Protein AF-A0A9X0C129-F1 (afdb_monomer)

Nearest PDB structures (foldseek):
  8pjt-assembly4_D  TM=5.459E-01  e=1.713E-01  synthetic construct
  8pjt-assembly2_B  TM=5.356E-01  e=1.502E-01  synthetic construct
  8pjt-assembly3_C  TM=5.286E-01  e=1.829E-01  synthetic construct
  8pjv-assembly1_A  TM=5.540E-01  e=3.091E-01  synthetic construct
  6xp5-assembly1_N  TM=3.057E-01  e=1.941E+00  Thermochaetoides thermophila DSM 1495

Sequence (151 aa):
MVCPNSVRLSSICSALMDLPASDSFCESEEYLPSEVEKQASEQLERDLQAIETYKDARGLERQMSVTLAISPSYVQNRDPPAAFRELYQNWKDAILEHFELDRLNFQPYCEDKGGCVSSIVPDPKELHQRRRALGYIKYEKKAGRVTLANS

Secondary structure (DSSP, 8-state):
-PPP------------------------------HHHHHHHHHHHHHHHHHHTT--HHHHHHHT----PPPTTSSGGG-HHHHHHHHHHHHHHHHHHHTT--TTT---EEEEETTEEEEEEE-GGGTT-TT-EEEEEEEETTTTEEEEEE-

Foldseek 3Di:
DDDDDDDDPPDDDDDDDDDDDDDDDDDDDPDDDDPVRVVVVVVVVVVVVVVVVPPPVVVVVVVPDDDDDDDPPNFPPPDLVRVVVVVVVVLLVCLCVVVVDDPVLQDWDWDDDPQKIKTFACDPVCPVPPPDTQWMWMAGNVVRDIDTDGD

Organism: NCBI:txid1882269

Solvent-accessible surface area (backbone atoms only — not comparable to full-atom values): 9918 Å² total; per-residue (Å²): 138,85,87,88,87,82,84,80,91,80,79,91,83,95,80,90,79,90,86,83,87,79,92,75,92,77,78,91,70,85,82,73,78,49,73,66,55,50,50,52,49,56,49,49,51,52,54,48,54,63,54,56,72,62,73,49,65,74,58,57,60,59,74,73,66,79,91,80,84,80,61,84,74,75,40,83,88,64,43,65,71,57,47,50,52,51,54,50,49,54,51,50,51,52,50,31,64,76,68,72,48,53,81,84,74,62,65,62,48,78,48,78,57,96,56,34,42,33,42,36,30,64,30,85,93,40,72,86,46,91,82,53,46,51,27,38,42,34,39,34,67,87,75,76,41,76,50,75,50,73,109

Radius of gyration: 25.52 Å; Cα contacts (8 Å, |Δi|>4): 103; chains: 1; bounding box: 32×46×79 Å

Mean predicted aligned error: 18.25 Å

pLDDT: mean 70.49, std 20.44, range [29.72, 94.0]

Structure (mmCIF, N/CA/C/O backbone):
data_AF-A0A9X0C129-F1
#
_entry.id   AF-A0A9X0C129-F1
#
loop_
_atom_site.group_PDB
_atom_site.id
_atom_site.type_symbol
_atom_site.label_atom_id
_atom_site.label_alt_id
_atom_site.label_comp_id
_atom_site.label_asym_id
_atom_site.label_entity_id
_atom_site.label_seq_id
_atom_site.pdbx_PDB_ins_code
_atom_site.Cartn_x
_atom_site.Cartn_y
_atom_site.Cartn_z
_atom_site.occupancy
_atom_site.B_iso_or_equiv
_atom_site.auth_seq_id
_atom_site.auth_comp_id
_atom_site.auth_asym_id
_atom_site.auth_atom_id
_atom_site.pdbx_PDB_model_num
ATOM 1 N N . MET A 1 1 ? -0.294 -31.351 0.975 1.00 34.00 1 MET A N 1
ATOM 2 C CA . MET A 1 1 ? -1.451 -31.070 0.101 1.00 34.00 1 MET A CA 1
ATOM 3 C C . MET A 1 1 ? -1.024 -29.924 -0.800 1.00 34.00 1 MET A C 1
ATOM 5 O O . MET A 1 1 ? -0.733 -28.855 -0.286 1.00 34.00 1 MET A O 1
ATOM 9 N N . VAL A 1 2 ? -0.781 -30.214 -2.079 1.00 31.36 2 VAL A N 1
ATOM 10 C CA . VAL A 1 2 ? -0.135 -29.307 -3.043 1.00 31.36 2 VAL A CA 1
ATOM 11 C C . VAL A 1 2 ? -1.235 -28.664 -3.879 1.00 31.36 2 VAL A C 1
ATOM 13 O O . VAL A 1 2 ? -2.027 -29.391 -4.473 1.00 31.36 2 VAL A O 1
ATOM 16 N N . CYS A 1 3 ? -1.299 -27.334 -3.914 1.00 29.72 3 CYS A N 1
ATOM 17 C CA . CYS A 1 3 ? -2.164 -26.614 -4.845 1.00 29.72 3 CYS A CA 1
ATOM 18 C C . CYS A 1 3 ? -1.379 -26.341 -6.141 1.00 29.72 3 CYS A C 1
ATOM 20 O O . CYS A 1 3 ? -0.340 -25.681 -6.076 1.00 29.72 3 CYS A O 1
ATOM 22 N N . PRO A 1 4 ? -1.833 -26.852 -7.298 1.00 35.56 4 PRO A N 1
ATOM 23 C CA . PRO A 1 4 ? -1.256 -26.564 -8.601 1.00 35.56 4 PRO A CA 1
ATOM 24 C C . PRO A 1 4 ? -1.942 -25.338 -9.222 1.00 35.56 4 PRO A C 1
ATOM 26 O O . PRO A 1 4 ? -3.136 -25.140 -9.008 1.00 35.56 4 PRO A O 1
ATOM 29 N N . ASN A 1 5 ? -1.172 -24.561 -9.993 1.00 32.53 5 ASN A N 1
ATOM 30 C CA . ASN A 1 5 ? -1.557 -23.584 -11.035 1.00 32.53 5 ASN A CA 1
ATOM 31 C C . ASN A 1 5 ? -0.820 -22.248 -10.869 1.00 32.53 5 ASN A C 1
ATOM 33 O O . ASN A 1 5 ? -1.384 -21.251 -10.433 1.00 32.53 5 ASN A O 1
ATOM 37 N N . SER A 1 6 ? 0.450 -22.232 -11.280 1.00 33.72 6 SER A N 1
ATOM 38 C CA . SER A 1 6 ? 1.148 -21.004 -11.666 1.00 33.72 6 SER A CA 1
ATOM 39 C C . SER A 1 6 ? 1.280 -21.025 -13.187 1.00 33.72 6 SER A C 1
ATOM 41 O O . SER A 1 6 ? 1.962 -21.881 -13.754 1.00 33.72 6 SER A O 1
ATOM 43 N N . VAL A 1 7 ? 0.546 -20.137 -13.854 1.00 38.78 7 VAL A N 1
ATOM 44 C CA . VAL A 1 7 ? 0.639 -19.923 -15.299 1.00 38.78 7 VAL A CA 1
ATOM 45 C C . VAL A 1 7 ? 1.847 -19.018 -15.540 1.00 38.78 7 VAL A C 1
ATOM 47 O O . VAL A 1 7 ? 1.828 -17.846 -15.178 1.00 38.78 7 VAL A O 1
ATOM 50 N N . ARG A 1 8 ? 2.914 -19.568 -16.129 1.00 35.66 8 ARG A N 1
ATOM 51 C CA . ARG A 1 8 ? 4.076 -18.797 -16.590 1.00 35.66 8 ARG A CA 1
ATOM 52 C C . ARG A 1 8 ? 3.729 -18.079 -17.895 1.00 35.66 8 ARG A C 1
ATOM 54 O O . ARG A 1 8 ? 3.609 -18.723 -18.933 1.00 35.66 8 ARG A O 1
ATOM 61 N N . LEU A 1 9 ? 3.627 -16.754 -17.857 1.00 35.69 9 LEU A N 1
ATOM 62 C CA . LEU A 1 9 ? 3.662 -15.906 -19.051 1.00 35.69 9 LEU A CA 1
ATOM 63 C C . LEU A 1 9 ? 5.124 -15.622 -19.412 1.00 35.69 9 LEU A C 1
ATOM 65 O O . LEU A 1 9 ? 5.661 -14.560 -19.129 1.00 35.69 9 LEU A O 1
ATOM 69 N N . SER A 1 10 ? 5.790 -16.606 -20.011 1.00 39.84 10 SER A N 1
ATOM 70 C CA . SER A 1 10 ? 7.094 -16.405 -20.644 1.00 39.84 10 SER A CA 1
ATOM 71 C C . SER A 1 10 ? 7.063 -17.018 -22.034 1.00 39.84 10 SER A C 1
ATOM 73 O O . SER A 1 10 ? 7.500 -18.150 -22.239 1.00 39.84 10 SER A O 1
ATOM 75 N N . SER A 1 11 ? 6.477 -16.301 -22.984 1.00 34.34 11 SER A N 1
ATOM 76 C CA . SER A 1 11 ? 6.657 -16.581 -24.405 1.00 34.34 11 SER A CA 1
ATOM 77 C C . SER A 1 11 ? 6.163 -15.387 -25.214 1.00 34.34 11 SER A C 1
ATOM 79 O O . SER A 1 11 ? 5.162 -14.799 -24.814 1.00 34.34 11 SER A O 1
ATOM 81 N N . ILE A 1 12 ? 6.812 -15.113 -26.360 1.00 37.16 12 ILE A N 1
ATOM 82 C CA . ILE A 1 12 ? 6.548 -14.034 -27.346 1.00 37.16 12 ILE A CA 1
ATOM 83 C C . ILE A 1 12 ? 7.324 -12.741 -26.981 1.00 37.16 12 ILE A C 1
ATOM 85 O O . ILE A 1 12 ? 6.987 -12.078 -26.016 1.00 37.16 12 ILE A O 1
ATOM 89 N N . CYS A 1 13 ? 8.404 -12.294 -27.635 1.00 32.38 13 CYS A N 1
ATOM 90 C CA . CYS A 1 13 ? 8.937 -12.542 -28.974 1.00 32.38 13 CYS A CA 1
ATOM 91 C C . CYS A 1 13 ? 10.458 -12.273 -29.008 1.00 32.38 13 CYS A C 1
ATOM 93 O O . CYS A 1 13 ? 10.893 -11.130 -28.886 1.00 32.38 13 CYS A O 1
ATOM 95 N N . SER A 1 14 ? 11.258 -13.307 -29.275 1.00 37.78 14 SER A N 1
ATOM 96 C CA . SER A 1 14 ? 12.541 -13.165 -29.972 1.00 37.78 14 SER A CA 1
ATOM 97 C C . SER A 1 14 ? 12.269 -13.326 -31.464 1.00 37.78 14 SER A C 1
ATOM 99 O O . SER A 1 14 ? 12.164 -14.450 -31.942 1.00 37.78 14 SER A O 1
ATOM 101 N N . ALA A 1 15 ? 12.119 -12.218 -32.185 1.00 32.78 15 ALA A N 1
ATOM 102 C CA . ALA A 1 15 ? 12.170 -12.194 -33.646 1.00 32.78 15 ALA A CA 1
ATOM 103 C C . ALA A 1 15 ? 12.414 -10.755 -34.120 1.00 32.78 15 ALA A C 1
ATOM 105 O O . ALA A 1 15 ? 11.494 -10.050 -34.520 1.00 32.78 15 ALA A O 1
ATOM 106 N N . LEU A 1 16 ? 13.665 -10.306 -34.035 1.00 35.69 16 LEU A N 1
ATOM 107 C CA . LEU A 1 16 ? 14.133 -9.167 -34.817 1.00 35.69 16 LEU A CA 1
ATOM 108 C C . LEU A 1 16 ? 15.498 -9.540 -35.398 1.00 35.69 16 LEU A C 1
ATOM 110 O O . LEU A 1 16 ? 16.545 -9.253 -34.824 1.00 35.69 16 LEU A O 1
ATOM 114 N N . MET A 1 17 ? 15.458 -10.270 -36.510 1.00 34.69 17 MET A N 1
ATOM 115 C CA . MET A 1 17 ? 16.566 -10.388 -37.449 1.00 34.69 17 MET A CA 1
ATOM 116 C C . MET A 1 17 ? 16.014 -10.264 -38.873 1.00 34.69 17 MET A C 1
ATOM 118 O O . MET A 1 17 ? 14.963 -10.819 -39.185 1.00 34.69 17 MET A O 1
ATOM 122 N N . ASP A 1 18 ? 16.791 -9.541 -39.678 1.00 34.06 18 ASP A N 1
ATOM 123 C CA . ASP A 1 18 ? 16.905 -9.588 -41.137 1.00 34.06 18 ASP A CA 1
ATOM 124 C C . ASP A 1 18 ? 15.856 -8.890 -42.018 1.00 34.06 18 ASP A C 1
ATOM 126 O O . ASP A 1 18 ? 14.806 -9.433 -42.346 1.00 34.06 18 ASP A O 1
ATOM 130 N N . LEU A 1 19 ? 16.251 -7.729 -42.558 1.00 36.06 19 LEU A N 1
ATOM 131 C CA . LEU A 1 19 ? 15.826 -7.258 -43.882 1.00 36.06 19 LEU A CA 1
ATOM 132 C C . LEU A 1 19 ? 17.025 -6.639 -44.628 1.00 36.06 19 LEU A C 1
ATOM 134 O O . LEU A 1 19 ? 17.606 -5.675 -44.124 1.00 36.06 19 LEU A O 1
ATOM 138 N N . PRO A 1 20 ? 17.391 -7.133 -45.829 1.00 37.94 20 PRO A N 1
ATOM 139 C CA . PRO A 1 20 ? 18.263 -6.418 -46.749 1.00 37.94 20 PRO A CA 1
ATOM 140 C C . PRO A 1 20 ? 17.492 -5.740 -47.898 1.00 37.94 20 PRO A C 1
ATOM 142 O O . PRO A 1 20 ? 16.501 -6.267 -48.393 1.00 37.94 20 PRO A O 1
ATOM 145 N N . ALA A 1 21 ? 18.070 -4.613 -48.333 1.00 37.84 21 ALA A N 1
ATOM 146 C CA . ALA A 1 21 ? 18.049 -3.969 -49.653 1.00 37.84 21 ALA A CA 1
ATOM 147 C C . ALA A 1 21 ? 16.706 -3.680 -50.350 1.00 37.84 21 ALA A C 1
ATOM 149 O O . ALA A 1 21 ? 15.980 -4.589 -50.737 1.00 37.84 21 ALA A O 1
ATOM 150 N N . SER A 1 22 ? 16.503 -2.414 -50.732 1.00 36.34 22 SER A N 1
ATOM 151 C CA . SER A 1 22 ? 16.594 -1.977 -52.142 1.00 36.34 22 SER A CA 1
ATOM 152 C C . SER A 1 22 ? 16.246 -0.492 -52.265 1.00 36.34 22 SER A C 1
ATOM 154 O O . SER A 1 22 ? 15.156 -0.074 -51.886 1.00 36.34 22 SER A O 1
ATOM 156 N N . ASP A 1 23 ? 17.172 0.288 -52.825 1.00 41.66 23 ASP A N 1
ATOM 157 C CA . ASP A 1 23 ? 16.877 1.595 -53.411 1.00 41.66 23 ASP A CA 1
ATOM 158 C C . ASP A 1 23 ? 16.000 1.394 -54.654 1.00 41.66 23 ASP A C 1
ATOM 160 O O . ASP 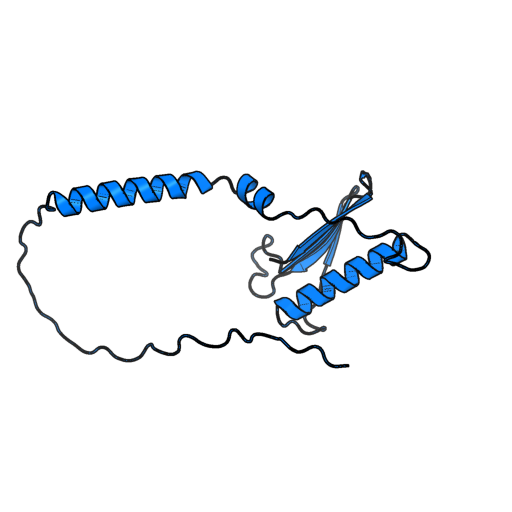A 1 23 ? 16.393 0.694 -55.590 1.00 41.66 23 ASP A O 1
ATOM 164 N N . SER A 1 24 ? 14.844 2.052 -54.710 1.00 40.22 24 SER A N 1
ATOM 165 C CA . SER A 1 24 ? 14.213 2.374 -55.989 1.00 40.22 24 SER A CA 1
ATOM 166 C C . SER A 1 24 ? 13.518 3.725 -55.914 1.00 40.22 24 SER A C 1
ATOM 168 O O . SER A 1 24 ? 12.547 3.916 -55.185 1.00 40.22 24 SER A O 1
ATOM 170 N N . PHE A 1 25 ? 14.055 4.650 -56.700 1.00 38.47 25 PHE A N 1
ATOM 171 C CA . PHE A 1 25 ? 13.505 5.956 -57.027 1.00 38.47 25 PHE A CA 1
ATOM 172 C C . PHE A 1 25 ? 12.144 5.775 -57.725 1.00 38.47 25 PHE A C 1
ATOM 174 O O . PHE A 1 25 ? 12.062 5.029 -58.701 1.00 38.47 25 PHE A O 1
ATOM 181 N N . CYS A 1 26 ? 11.089 6.435 -57.247 1.00 38.41 26 CYS A N 1
ATOM 182 C CA . CYS A 1 26 ? 9.802 6.522 -57.940 1.00 38.41 26 CYS A CA 1
ATOM 183 C C . CYS A 1 26 ? 9.260 7.948 -57.846 1.00 38.41 26 CYS A C 1
ATOM 185 O O . CYS A 1 26 ? 9.427 8.640 -56.844 1.00 38.41 26 CYS A O 1
ATOM 187 N N . GLU A 1 27 ? 8.711 8.374 -58.972 1.00 38.69 27 GLU A N 1
ATOM 188 C CA . GLU A 1 27 ? 8.416 9.738 -59.383 1.00 38.69 27 GLU A CA 1
ATOM 189 C C . GLU A 1 27 ? 7.394 10.435 -58.473 1.00 38.69 27 GLU A C 1
ATOM 191 O O . GLU A 1 27 ? 6.526 9.809 -57.868 1.00 38.69 27 GLU A O 1
ATOM 196 N N . SER A 1 28 ? 7.516 11.759 -58.362 1.00 51.59 28 SER A N 1
ATOM 197 C CA . SER A 1 28 ? 6.624 12.605 -57.568 1.00 51.59 28 SER A CA 1
ATOM 198 C C . SER A 1 28 ? 5.294 12.814 -58.295 1.00 51.59 28 SER A C 1
ATOM 200 O O . SER A 1 28 ? 5.100 13.836 -58.949 1.00 51.59 28 SER A O 1
ATOM 202 N N . GLU A 1 29 ? 4.380 11.851 -58.183 1.00 53.34 29 GLU A N 1
ATOM 203 C CA . GLU A 1 29 ? 2.961 12.118 -58.418 1.00 53.34 29 GLU A CA 1
ATOM 204 C C . GLU A 1 29 ? 2.370 12.845 -57.203 1.00 53.34 29 GLU A C 1
ATOM 206 O O . GLU A 1 29 ? 2.597 12.479 -56.047 1.00 53.34 29 GLU A O 1
ATOM 211 N N . GLU A 1 30 ? 1.635 13.923 -57.471 1.00 54.34 30 GLU A N 1
ATOM 212 C CA . GLU A 1 30 ? 0.905 14.702 -56.476 1.00 54.34 30 GLU A CA 1
ATOM 213 C C . GLU A 1 30 ? -0.221 13.829 -55.902 1.00 54.34 30 GLU A C 1
ATOM 215 O O . GLU A 1 30 ? -1.298 13.691 -56.479 1.00 54.34 30 GLU A O 1
ATOM 220 N N . TYR A 1 31 ? 0.079 13.156 -54.790 1.00 57.56 31 TYR A N 1
ATOM 221 C CA . TYR A 1 31 ? -0.817 12.214 -54.133 1.00 57.56 31 TYR A CA 1
ATOM 222 C C . TYR A 1 31 ? -2.041 12.948 -53.576 1.00 57.56 31 TYR A C 1
ATOM 224 O O . TYR A 1 31 ? -1.979 13.611 -52.537 1.00 57.56 31 TYR A O 1
ATOM 232 N N . LEU A 1 32 ? -3.165 12.831 -54.284 1.00 61.62 32 LEU A N 1
ATOM 233 C CA . LEU A 1 32 ? -4.475 13.231 -53.790 1.00 61.62 32 LEU A CA 1
ATOM 234 C C . LEU A 1 32 ? -5.095 12.033 -53.060 1.00 61.62 32 LEU A C 1
ATOM 236 O O . LEU A 1 32 ? -5.373 11.024 -53.713 1.00 61.62 32 LEU A O 1
ATOM 240 N N . PRO A 1 33 ? -5.322 12.120 -51.735 1.00 62.22 33 PRO A N 1
ATOM 241 C CA . PRO A 1 33 ? -5.928 11.033 -50.981 1.00 62.22 33 PRO A CA 1
ATOM 242 C C . PRO A 1 33 ? -7.284 10.675 -51.583 1.00 62.22 33 PRO A C 1
ATOM 244 O O . PRO A 1 33 ? -8.131 11.549 -51.800 1.00 62.22 33 PRO A O 1
ATOM 247 N N . SER A 1 34 ? -7.495 9.390 -51.841 1.00 72.44 34 SER A N 1
ATOM 248 C CA . SER A 1 34 ? -8.787 8.884 -52.293 1.00 72.44 34 SER A CA 1
ATOM 249 C C . SER A 1 34 ? -9.871 9.168 -51.246 1.00 72.44 34 SER A C 1
ATOM 251 O O . SER A 1 34 ? -9.598 9.296 -50.050 1.00 72.44 34 SER A O 1
ATOM 253 N N . GLU A 1 35 ? -11.135 9.229 -51.671 1.00 77.25 35 GLU A N 1
ATOM 254 C CA . GLU A 1 35 ? -12.270 9.435 -50.754 1.00 77.25 35 GLU A CA 1
ATOM 255 C C . GLU A 1 35 ? -12.291 8.399 -49.617 1.00 77.25 35 GLU A C 1
ATOM 257 O O . GLU A 1 35 ? -12.657 8.713 -48.485 1.00 77.25 35 GLU A O 1
ATOM 262 N N . VAL A 1 36 ? -11.812 7.186 -49.901 1.00 75.88 36 VAL A N 1
ATOM 263 C CA . VAL A 1 36 ? -11.700 6.084 -48.940 1.00 75.88 36 VAL A CA 1
ATOM 264 C C . VAL A 1 36 ? -10.630 6.364 -47.882 1.00 75.88 36 VAL A C 1
ATOM 266 O O . VAL A 1 36 ? -10.868 6.138 -46.697 1.00 75.88 36 VAL A O 1
ATOM 269 N N . GLU A 1 37 ? -9.471 6.894 -48.273 1.00 75.31 37 GLU A N 1
ATOM 270 C CA . GLU A 1 37 ? -8.391 7.257 -47.343 1.00 75.31 37 GLU A CA 1
ATOM 271 C C . GLU A 1 37 ? -8.768 8.463 -46.487 1.00 75.31 37 GLU A C 1
ATOM 273 O O . GLU A 1 37 ? -8.455 8.507 -45.294 1.00 75.31 37 GLU A O 1
ATOM 278 N N . LYS A 1 38 ? -9.505 9.414 -47.067 1.00 81.62 38 LYS A N 1
ATOM 279 C CA . LYS A 1 38 ? -10.048 10.549 -46.326 1.00 81.62 38 LYS A CA 1
ATOM 280 C C . LYS A 1 38 ? -11.059 10.085 -45.279 1.00 81.62 38 LYS A C 1
ATOM 282 O O . LYS A 1 38 ? -10.956 10.468 -44.117 1.00 81.62 38 LYS A O 1
ATOM 287 N N . GLN A 1 39 ? -11.959 9.177 -45.652 1.00 83.75 39 GLN A N 1
ATOM 288 C CA . GLN A 1 39 ? -12.925 8.590 -44.727 1.00 83.75 39 GLN A CA 1
ATOM 289 C C . GLN A 1 39 ? -12.246 7.756 -43.627 1.00 83.75 39 GLN A C 1
ATOM 291 O O . GLN A 1 39 ? -12.649 7.827 -42.465 1.00 83.75 39 GLN A O 1
ATOM 296 N N . ALA A 1 40 ? -11.206 6.990 -43.965 1.00 78.62 40 ALA A N 1
ATOM 297 C CA . ALA A 1 40 ? -10.423 6.235 -42.989 1.00 78.62 40 ALA A CA 1
ATOM 298 C C . ALA A 1 40 ? -9.677 7.160 -42.014 1.00 78.62 40 ALA A C 1
ATOM 300 O O . ALA A 1 40 ? -9.638 6.885 -40.816 1.00 78.62 40 ALA A O 1
ATOM 301 N N . SER A 1 41 ? -9.151 8.284 -42.507 1.00 82.94 41 SER A N 1
ATOM 302 C CA . SER A 1 41 ? -8.471 9.293 -41.685 1.00 82.94 41 SER A CA 1
ATOM 303 C C . SER A 1 41 ? -9.440 10.004 -40.742 1.00 82.94 41 SER A C 1
ATOM 305 O O . SER A 1 41 ? -9.157 10.135 -39.557 1.00 82.94 41 SER A O 1
ATOM 307 N N . GLU A 1 42 ? -10.624 10.384 -41.226 1.00 85.69 42 GLU A N 1
ATOM 308 C CA . GLU A 1 42 ? -11.682 10.986 -40.404 1.00 85.69 42 GLU A CA 1
ATOM 309 C C . GLU A 1 42 ? -12.234 10.006 -39.357 1.00 85.69 42 GLU A C 1
ATOM 311 O O . GLU A 1 42 ? -12.626 10.406 -38.259 1.00 85.69 42 GLU A O 1
ATOM 316 N N . GLN A 1 43 ? -12.287 8.711 -39.686 1.00 84.38 43 GLN A N 1
ATOM 317 C CA . GLN A 1 43 ? -12.657 7.668 -38.733 1.00 84.38 43 GLN A CA 1
ATOM 318 C C . GLN A 1 43 ? -11.583 7.503 -37.655 1.00 84.38 43 GLN A C 1
ATOM 320 O O . GLN A 1 43 ? -11.918 7.482 -36.474 1.00 84.38 43 GLN A O 1
ATOM 325 N N . LEU A 1 44 ? -10.307 7.462 -38.045 1.00 80.38 44 LEU A N 1
ATOM 326 C CA . LEU A 1 44 ? -9.184 7.387 -37.115 1.00 80.38 44 LEU A CA 1
ATOM 327 C C . LEU A 1 44 ? -9.120 8.619 -36.201 1.00 80.38 44 LEU A C 1
ATOM 329 O O . LEU A 1 44 ? -8.875 8.482 -35.007 1.00 80.38 44 LEU A O 1
ATOM 333 N N . GLU A 1 45 ? -9.386 9.816 -36.724 1.00 80.69 45 GLU A N 1
ATOM 334 C CA . GLU A 1 45 ? -9.417 11.048 -35.933 1.00 80.69 45 GLU A CA 1
ATOM 335 C C . GLU A 1 45 ? -10.580 11.055 -34.929 1.00 80.69 45 GLU A C 1
ATOM 337 O O . GLU A 1 45 ? -10.395 11.442 -33.773 1.00 80.69 45 GLU A O 1
ATOM 342 N N . ARG A 1 46 ? -11.755 10.536 -35.314 1.00 79.12 46 ARG A N 1
ATOM 343 C CA . ARG A 1 46 ? -12.876 10.322 -34.382 1.00 79.12 46 ARG A CA 1
ATOM 344 C C . ARG A 1 46 ? -12.539 9.309 -33.291 1.00 79.12 46 ARG A C 1
ATOM 346 O O . ARG A 1 46 ? -12.849 9.554 -32.125 1.00 79.12 46 ARG A O 1
ATOM 353 N N . ASP A 1 47 ? -11.877 8.213 -33.646 1.00 71.12 47 ASP A N 1
ATOM 354 C CA . ASP A 1 47 ? -11.470 7.187 -32.687 1.00 71.12 47 ASP A CA 1
ATOM 355 C C . ASP A 1 47 ? -10.399 7.731 -31.720 1.00 71.12 47 ASP A C 1
ATOM 357 O O . ASP A 1 47 ? -10.468 7.493 -30.515 1.00 71.12 47 ASP A O 1
ATOM 361 N N . LEU A 1 48 ? -9.461 8.553 -32.204 1.00 69.75 48 LEU A N 1
ATOM 362 C CA . LEU A 1 48 ? -8.452 9.220 -31.374 1.00 69.75 48 LEU A CA 1
ATOM 363 C C . LEU A 1 48 ? -9.054 10.284 -30.444 1.00 69.75 48 LEU A C 1
ATOM 365 O O . LEU A 1 48 ? -8.659 10.357 -29.281 1.00 69.75 48 LEU A O 1
ATOM 369 N N . GLN A 1 49 ? -10.046 11.060 -30.894 1.00 66.56 49 GLN A N 1
ATOM 370 C CA . GLN A 1 49 ? -10.775 12.002 -30.031 1.00 66.56 49 GLN A CA 1
ATOM 371 C C . GLN A 1 49 ? -11.601 11.281 -28.946 1.00 66.56 49 GLN A C 1
ATOM 373 O O . GLN A 1 49 ? -11.694 11.756 -27.808 1.00 66.56 49 GLN A O 1
ATOM 378 N N . ALA A 1 50 ? -12.151 10.102 -29.257 1.00 60.00 50 ALA A N 1
ATOM 379 C CA . ALA A 1 50 ? -12.798 9.231 -28.272 1.00 60.00 50 ALA A CA 1
ATOM 380 C C . ALA A 1 50 ? -11.796 8.627 -27.266 1.00 60.00 50 ALA A C 1
ATOM 382 O O . ALA A 1 50 ? -12.153 8.343 -26.125 1.00 60.00 50 ALA A O 1
ATOM 383 N N . ILE A 1 51 ? -10.527 8.472 -27.649 1.00 58.16 51 ILE A N 1
ATOM 384 C CA . ILE A 1 51 ? -9.454 8.051 -26.738 1.00 58.16 51 ILE A CA 1
ATOM 385 C C . ILE A 1 51 ? -8.933 9.242 -25.904 1.00 58.16 51 ILE A C 1
ATOM 387 O O . ILE A 1 51 ? -8.615 9.086 -24.724 1.00 58.16 51 ILE A O 1
ATOM 391 N N . GLU A 1 52 ? -8.908 10.464 -26.444 1.00 55.41 52 GLU A N 1
ATOM 392 C CA . GLU A 1 52 ? -8.511 11.669 -25.694 1.00 55.41 52 GLU A CA 1
ATOM 393 C C . GLU A 1 52 ? -9.491 12.067 -24.583 1.00 55.41 52 GLU A C 1
ATOM 395 O O . GLU A 1 52 ? -9.095 12.745 -23.630 1.00 55.41 52 GLU A O 1
ATOM 400 N N . THR A 1 53 ? -10.736 11.588 -24.625 1.00 48.78 53 THR A N 1
ATOM 401 C CA . THR A 1 53 ? -11.706 11.761 -23.529 1.00 48.78 53 THR A CA 1
ATOM 402 C C . THR A 1 53 ? -11.345 10.964 -22.264 1.00 48.78 53 THR A C 1
ATOM 404 O O . THR A 1 53 ? -11.937 11.197 -21.211 1.00 48.78 53 THR A O 1
ATOM 407 N N . TYR A 1 54 ? -10.306 10.116 -22.305 1.00 48.47 54 TYR A N 1
ATOM 408 C CA . TYR A 1 54 ? -9.726 9.435 -21.137 1.00 48.47 54 TYR A CA 1
ATOM 409 C C . TYR A 1 54 ? -8.590 10.218 -20.448 1.00 48.47 54 TYR A C 1
ATOM 411 O O . TYR A 1 54 ? -7.964 9.712 -19.517 1.00 48.47 54 TYR A O 1
ATOM 419 N N . LYS A 1 55 ? -8.332 11.475 -20.840 1.00 51.69 55 LYS A N 1
ATOM 420 C CA . LYS A 1 55 ? -7.309 12.339 -20.217 1.00 51.69 55 LYS A CA 1
ATOM 421 C C . LYS A 1 55 ? -7.685 12.928 -18.845 1.00 51.69 55 LYS A C 1
ATOM 423 O O . LYS A 1 55 ? -6.994 13.833 -18.380 1.00 51.69 55 LYS A O 1
ATOM 428 N N . ASP A 1 56 ? -8.712 12.437 -18.146 1.00 54.12 56 ASP A N 1
ATOM 429 C CA . ASP A 1 56 ? -8.848 12.734 -16.710 1.00 54.12 56 ASP A CA 1
ATOM 430 C C . ASP A 1 56 ? -8.172 11.625 -15.900 1.00 54.12 56 ASP A C 1
ATOM 432 O O . ASP A 1 56 ? -8.788 10.625 -15.528 1.00 54.12 56 ASP A O 1
ATOM 436 N N . ALA A 1 57 ? -6.880 11.809 -15.614 1.00 54.97 57 ALA A N 1
ATOM 437 C CA . ALA A 1 57 ? -6.091 10.901 -14.778 1.00 54.97 57 ALA A CA 1
ATOM 438 C C . ALA A 1 57 ? -6.780 10.591 -13.431 1.00 54.97 57 ALA A C 1
ATOM 440 O O . ALA A 1 57 ? -6.651 9.487 -12.908 1.00 54.97 57 ALA A O 1
ATOM 441 N N . ARG A 1 58 ? -7.600 11.518 -12.910 1.00 52.12 58 ARG A N 1
ATOM 442 C CA . ARG A 1 58 ? -8.368 11.321 -11.668 1.00 52.12 58 ARG A CA 1
ATOM 443 C C . ARG A 1 58 ? -9.526 10.333 -11.823 1.00 52.12 58 ARG A C 1
ATOM 445 O O . ARG A 1 58 ? -9.940 9.727 -10.838 1.00 52.12 58 ARG A O 1
ATOM 452 N N . GLY A 1 59 ? -10.071 10.183 -13.031 1.00 49.44 59 GLY A N 1
ATOM 453 C CA . GLY A 1 59 ? -11.097 9.188 -13.350 1.00 49.44 59 GLY A CA 1
ATOM 454 C C . GLY A 1 59 ? -10.515 7.777 -13.424 1.00 49.44 59 GLY A C 1
ATOM 455 O O . GLY A 1 59 ? -11.100 6.843 -12.875 1.00 49.44 59 GLY A O 1
ATOM 456 N N . LEU A 1 60 ? -9.319 7.651 -14.007 1.00 48.94 60 LEU A N 1
ATOM 457 C CA . LEU A 1 60 ? -8.596 6.384 -14.116 1.00 48.94 60 LEU A CA 1
ATOM 458 C C . LEU A 1 60 ? -8.108 5.879 -12.746 1.00 48.94 60 LEU A C 1
ATOM 460 O O . LEU A 1 60 ? -8.304 4.711 -12.418 1.00 48.94 60 LEU A O 1
ATOM 464 N N . GLU A 1 61 ? -7.580 6.771 -11.896 1.00 50.28 61 GLU A N 1
ATOM 465 C CA . GLU A 1 61 ? -7.211 6.445 -10.505 1.00 50.28 61 GLU A CA 1
ATOM 466 C C . GLU A 1 61 ? -8.410 5.928 -9.691 1.00 50.28 61 GLU A C 1
ATOM 468 O O . GLU A 1 61 ? -8.273 5.031 -8.856 1.00 50.28 61 GLU A O 1
ATOM 473 N N . ARG A 1 62 ? -9.616 6.448 -9.958 1.00 49.75 62 ARG A N 1
ATOM 474 C CA . ARG A 1 62 ? -10.847 6.008 -9.287 1.00 49.75 62 ARG A CA 1
ATOM 475 C C . ARG A 1 62 ? -11.314 4.630 -9.766 1.00 49.75 62 ARG A C 1
ATOM 477 O O . ARG A 1 62 ? -11.906 3.897 -8.975 1.00 49.75 62 ARG A O 1
ATOM 484 N N . GLN A 1 63 ? -11.023 4.265 -11.018 1.00 49.88 63 GLN A N 1
ATOM 485 C CA . GLN A 1 63 ? -11.411 2.986 -11.630 1.00 49.88 63 GLN A CA 1
ATOM 486 C C . GLN A 1 63 ? -10.592 1.774 -11.157 1.00 49.88 63 GLN A C 1
ATOM 488 O O . GLN A 1 63 ? -11.038 0.649 -11.366 1.00 49.88 63 GLN A O 1
ATOM 493 N N . MET A 1 64 ? -9.451 1.968 -10.486 1.00 64.88 64 MET A N 1
ATOM 494 C CA . MET A 1 64 ? -8.582 0.867 -10.031 1.00 64.88 64 MET A CA 1
ATOM 495 C C . MET A 1 64 ? -8.482 0.732 -8.504 1.00 64.88 64 MET A C 1
ATOM 497 O O . MET A 1 64 ? -7.645 -0.009 -7.995 1.00 64.88 64 MET A O 1
ATOM 501 N N . SER A 1 65 ? -9.337 1.425 -7.747 1.00 59.31 65 SER A N 1
ATOM 502 C CA . SER A 1 65 ? -9.359 1.308 -6.284 1.00 59.31 65 SER A CA 1
ATOM 503 C C . SER A 1 65 ? -10.410 0.292 -5.824 1.00 59.31 65 SER A C 1
ATOM 505 O O . SER A 1 65 ? -11.612 0.502 -5.980 1.00 59.31 65 SER A O 1
ATOM 507 N N . VAL A 1 66 ? -9.968 -0.821 -5.233 1.00 63.16 66 VAL A N 1
ATOM 508 C CA . V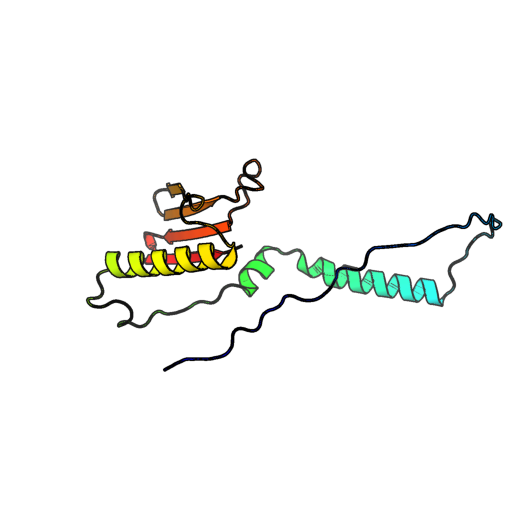AL A 1 66 ? -10.860 -1.792 -4.583 1.00 63.16 66 VAL A CA 1
ATOM 509 C C . VAL A 1 66 ? -10.854 -1.524 -3.083 1.00 63.16 66 VAL A C 1
ATOM 511 O O . VAL A 1 66 ? -9.811 -1.567 -2.434 1.00 63.16 66 VAL A O 1
ATOM 514 N N . THR A 1 67 ? -12.027 -1.243 -2.511 1.00 68.38 67 THR A N 1
ATOM 515 C CA . THR A 1 67 ? -12.171 -1.147 -1.052 1.00 68.38 67 THR A CA 1
ATOM 516 C C . THR A 1 67 ? -12.391 -2.544 -0.491 1.00 68.38 67 THR A C 1
ATOM 518 O O . THR A 1 67 ? -13.427 -3.159 -0.736 1.00 68.38 67 THR A O 1
ATOM 521 N N . LEU A 1 68 ? -11.417 -3.040 0.266 1.00 69.12 68 LEU A N 1
ATOM 522 C CA . LEU A 1 68 ? -11.476 -4.341 0.924 1.00 69.12 68 LEU A CA 1
ATOM 523 C C . LEU A 1 68 ? -11.705 -4.144 2.425 1.00 69.12 68 LEU A C 1
ATOM 525 O O .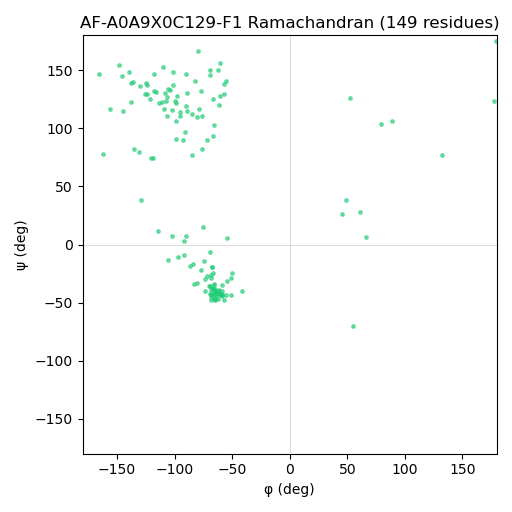 LEU A 1 68 ? -11.047 -3.320 3.060 1.00 69.12 68 LEU A O 1
ATOM 529 N N . ALA A 1 69 ? -12.632 -4.910 2.999 1.00 68.50 69 ALA A N 1
ATOM 530 C CA . ALA A 1 69 ? -12.811 -4.997 4.443 1.00 68.50 69 ALA A CA 1
ATOM 531 C C . ALA A 1 69 ? -12.094 -6.246 4.959 1.00 68.50 69 ALA A C 1
ATOM 533 O O . ALA A 1 69 ? -12.310 -7.349 4.458 1.00 68.50 69 ALA A O 1
ATOM 534 N N . ILE A 1 70 ? -11.244 -6.079 5.967 1.00 72.06 70 ILE A N 1
ATOM 535 C CA . ILE A 1 70 ? -10.522 -7.191 6.584 1.00 72.06 70 ILE A CA 1
ATOM 536 C C . ILE A 1 70 ? -11.372 -7.753 7.720 1.00 72.06 70 ILE A C 1
ATOM 538 O O . ILE A 1 70 ? -11.867 -7.005 8.567 1.00 72.06 70 ILE A O 1
ATOM 542 N N . SER A 1 71 ? -11.548 -9.079 7.726 1.00 79.00 71 SER A N 1
ATOM 543 C CA . SER A 1 71 ? -12.317 -9.771 8.760 1.00 79.00 71 SER A CA 1
ATOM 544 C C . SER A 1 71 ? -11.782 -9.443 10.151 1.00 79.00 71 SER A C 1
ATOM 546 O O . SER A 1 71 ? -10.565 -9.464 10.363 1.00 79.00 71 SER A O 1
ATOM 548 N N . PRO A 1 72 ? -12.690 -9.273 11.129 1.00 70.00 72 PRO A N 1
ATOM 549 C CA . PRO A 1 72 ? -12.332 -9.115 12.515 1.00 70.00 72 PRO A CA 1
ATOM 550 C C . PRO A 1 72 ? -11.209 -10.007 13.054 1.00 70.00 72 PRO A C 1
ATOM 552 O O . PRO A 1 72 ? -10.446 -9.653 13.944 1.00 70.00 72 PRO A O 1
ATOM 555 N N . SER A 1 73 ? -11.249 -11.253 12.593 1.00 80.25 73 SER A N 1
ATOM 556 C CA . SER A 1 73 ? -10.449 -12.381 13.062 1.00 80.25 73 SER A CA 1
ATOM 557 C C . SER A 1 73 ? -9.142 -12.565 12.293 1.00 80.25 73 SER A C 1
ATOM 559 O O . SER A 1 73 ? -8.445 -13.541 12.544 1.00 80.25 73 SER A O 1
ATOM 561 N N . TYR A 1 74 ? -8.834 -11.678 11.341 1.00 78.38 74 TYR A N 1
ATOM 562 C CA . TYR A 1 74 ? -7.655 -11.795 10.484 1.00 78.38 74 TYR A CA 1
ATOM 563 C C . TYR A 1 74 ? -6.348 -11.770 11.284 1.00 78.38 74 TYR A C 1
ATOM 565 O O . TYR A 1 74 ? -5.464 -12.584 11.045 1.00 78.38 74 TYR A O 1
ATOM 573 N N . VAL A 1 75 ? -6.262 -10.897 12.292 1.00 77.56 75 VAL A N 1
ATOM 574 C CA . VAL A 1 75 ? -5.146 -10.875 13.242 1.00 77.56 75 VAL A CA 1
ATOM 575 C C . VAL A 1 75 ? -5.641 -11.327 14.607 1.00 77.56 75 VAL A C 1
ATOM 577 O O . VAL A 1 75 ? -6.570 -10.741 15.175 1.00 77.56 75 VAL A O 1
ATOM 580 N N . GLN A 1 76 ? -5.015 -12.378 15.142 1.00 76.69 76 GLN A N 1
ATOM 581 C CA . GLN A 1 76 ? -5.308 -12.870 16.486 1.00 76.69 76 GLN A CA 1
ATOM 582 C C . GLN A 1 76 ? -5.110 -11.746 17.510 1.00 76.69 76 GLN A C 1
ATOM 584 O O . GLN A 1 76 ? -4.156 -10.974 17.438 1.00 76.69 76 GLN A O 1
ATOM 589 N N . ASN A 1 77 ? -6.029 -11.648 18.470 1.00 71.31 77 ASN A N 1
ATOM 590 C CA . ASN A 1 77 ? -5.995 -10.678 19.571 1.00 71.31 77 ASN A CA 1
ATOM 591 C C . ASN A 1 77 ? -6.144 -9.188 19.177 1.00 71.31 77 ASN A C 1
ATOM 593 O O . ASN A 1 77 ? -6.066 -8.343 20.062 1.00 71.31 77 ASN A O 1
ATOM 597 N N . ARG A 1 78 ? -6.429 -8.865 17.898 1.00 64.19 78 ARG A N 1
ATOM 598 C CA . ARG A 1 78 ? -6.844 -7.535 17.374 1.00 64.19 78 ARG A CA 1
ATOM 599 C C . ARG A 1 78 ? -6.063 -6.305 17.870 1.00 64.19 78 ARG A C 1
ATOM 601 O O . ARG A 1 78 ? -6.587 -5.194 17.851 1.00 64.19 78 ARG A O 1
ATOM 608 N N . ASP A 1 79 ? -4.811 -6.464 18.267 1.00 81.31 79 ASP A N 1
ATOM 609 C CA . ASP A 1 79 ? -3.942 -5.332 18.581 1.00 81.31 79 ASP A CA 1
ATOM 610 C C . ASP A 1 79 ? -3.772 -4.461 17.311 1.00 81.31 79 ASP A C 1
ATOM 612 O O . ASP A 1 79 ? -3.314 -4.988 16.293 1.00 81.31 79 ASP A O 1
ATOM 616 N N . PRO A 1 80 ? -4.159 -3.165 17.297 1.00 76.56 80 PRO A N 1
ATOM 617 C CA . PRO A 1 80 ? -4.030 -2.326 16.102 1.00 76.56 80 PRO A CA 1
ATOM 618 C C . PRO A 1 80 ? -2.592 -2.280 15.541 1.00 76.56 80 PRO A C 1
ATOM 620 O O . PRO A 1 80 ? -2.425 -2.451 14.332 1.00 76.56 80 PRO A O 1
ATOM 623 N N . PRO A 1 81 ? -1.538 -2.151 16.371 1.00 81.31 81 PRO A N 1
ATOM 624 C CA . PRO A 1 81 ? -0.163 -2.425 15.967 1.00 81.31 81 PRO A CA 1
ATOM 625 C C . PRO A 1 81 ? 0.066 -3.784 15.290 1.00 81.31 81 PRO A C 1
ATOM 627 O O . PRO A 1 81 ? 0.785 -3.838 14.294 1.00 81.31 81 PRO A O 1
ATOM 630 N N . ALA A 1 82 ? -0.514 -4.880 15.788 1.00 83.00 82 ALA A N 1
ATOM 631 C CA . ALA A 1 82 ? -0.403 -6.197 15.154 1.00 83.00 82 ALA A CA 1
ATOM 632 C C . ALA A 1 82 ? -1.086 -6.242 13.785 1.00 83.00 82 ALA A C 1
ATOM 634 O O . ALA A 1 82 ? -0.496 -6.742 12.830 1.00 83.00 82 ALA A O 1
ATOM 635 N N . ALA A 1 83 ? -2.279 -5.657 13.669 1.00 82.25 83 ALA A N 1
ATOM 636 C CA . ALA A 1 83 ? -2.988 -5.541 12.399 1.00 82.25 83 ALA A CA 1
ATOM 637 C C . ALA A 1 83 ? -2.191 -4.730 11.368 1.00 82.25 83 ALA A C 1
ATOM 639 O O . ALA A 1 83 ? -2.078 -5.132 10.212 1.00 82.25 83 ALA A O 1
ATOM 640 N N . PHE A 1 84 ? -1.585 -3.618 11.791 1.00 82.62 84 PHE A N 1
ATOM 641 C CA . PHE A 1 84 ? -0.737 -2.815 10.916 1.00 82.62 84 PHE A CA 1
ATOM 642 C C . PHE A 1 84 ? 0.534 -3.561 10.487 1.00 82.62 84 PHE A C 1
ATOM 644 O O . PHE A 1 84 ? 0.895 -3.506 9.314 1.00 82.62 84 PHE A O 1
ATOM 651 N N . ARG A 1 85 ? 1.200 -4.282 11.403 1.00 87.06 85 ARG A N 1
ATOM 652 C CA . ARG A 1 85 ? 2.387 -5.093 11.070 1.00 87.06 85 ARG A CA 1
ATOM 653 C C . ARG A 1 85 ? 2.079 -6.148 10.012 1.00 87.06 85 ARG A C 1
ATOM 655 O O . ARG A 1 85 ? 2.870 -6.306 9.089 1.00 87.06 85 ARG A O 1
ATOM 662 N N . GLU A 1 86 ? 0.940 -6.821 10.130 1.00 88.06 86 GLU A N 1
ATOM 663 C CA . GLU A 1 86 ? 0.507 -7.826 9.157 1.00 88.06 86 GLU A CA 1
ATOM 664 C C . GLU A 1 86 ? 0.240 -7.198 7.781 1.00 88.06 86 GLU A C 1
ATOM 666 O O . GLU A 1 86 ? 0.756 -7.657 6.766 1.00 88.06 86 GLU A O 1
ATOM 671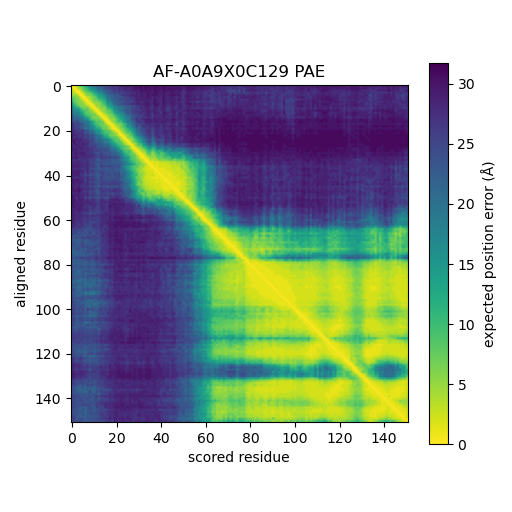 N N . LEU A 1 87 ? -0.488 -6.077 7.746 1.00 88.12 87 LEU A N 1
ATOM 672 C CA . LEU A 1 87 ? -0.735 -5.326 6.511 1.00 88.12 87 LEU A CA 1
ATOM 673 C C . LEU A 1 87 ? 0.559 -4.864 5.837 1.00 88.12 87 LEU A C 1
ATOM 675 O O . LEU A 1 87 ? 0.706 -4.979 4.621 1.00 88.12 87 LEU A O 1
ATOM 679 N N . TYR A 1 88 ? 1.498 -4.357 6.632 1.00 90.56 88 TYR A N 1
ATOM 680 C CA . TYR A 1 88 ? 2.811 -3.950 6.154 1.00 90.56 88 TYR A CA 1
ATOM 681 C C . TYR A 1 88 ? 3.597 -5.135 5.586 1.00 90.56 88 TYR A C 1
ATOM 683 O O . TYR A 1 88 ? 4.244 -5.004 4.549 1.00 90.56 88 TYR A O 1
ATOM 691 N N . GLN A 1 89 ? 3.540 -6.293 6.248 1.00 91.69 89 GLN A N 1
ATOM 692 C CA . GLN A 1 89 ? 4.231 -7.500 5.811 1.00 91.69 89 GLN A CA 1
ATOM 693 C C . GLN A 1 89 ? 3.680 -8.002 4.471 1.00 91.69 89 GLN A C 1
ATOM 695 O O . GLN A 1 89 ? 4.467 -8.196 3.549 1.00 91.69 89 GLN A O 1
ATOM 700 N N . ASN A 1 90 ? 2.355 -8.089 4.322 1.00 91.19 90 ASN A N 1
ATOM 701 C CA . ASN A 1 90 ? 1.717 -8.473 3.058 1.0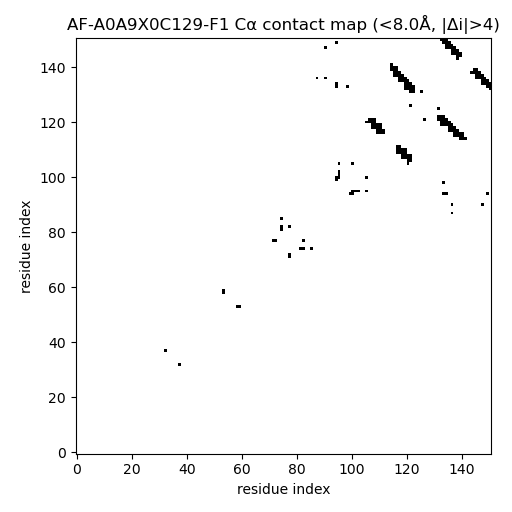0 91.19 90 ASN A CA 1
ATOM 702 C C . ASN A 1 90 ? 2.077 -7.529 1.913 1.00 91.19 90 ASN A C 1
ATOM 704 O O . ASN A 1 90 ? 2.374 -7.969 0.807 1.00 91.19 90 ASN A O 1
ATOM 708 N N . TRP A 1 91 ? 2.050 -6.222 2.176 1.00 93.25 91 TRP A N 1
ATOM 709 C CA . TRP A 1 91 ? 2.434 -5.224 1.186 1.00 93.25 91 TRP A CA 1
ATOM 710 C C . TRP A 1 91 ? 3.893 -5.366 0.769 1.00 93.25 91 TRP A C 1
ATOM 712 O O . TRP A 1 91 ? 4.188 -5.395 -0.421 1.00 93.25 91 TRP A O 1
ATOM 722 N N . LYS A 1 92 ? 4.802 -5.507 1.737 1.00 93.25 92 LYS A N 1
ATOM 723 C CA . LYS A 1 92 ? 6.221 -5.732 1.460 1.00 93.25 92 LYS A CA 1
ATOM 724 C C . LYS A 1 92 ? 6.422 -6.981 0.607 1.00 93.25 92 LYS A C 1
ATOM 726 O O . LYS A 1 92 ? 7.163 -6.917 -0.366 1.00 93.25 92 LYS A O 1
ATOM 731 N N . ASP A 1 93 ? 5.785 -8.092 0.962 1.00 92.19 93 ASP A N 1
ATOM 732 C CA . ASP A 1 93 ? 5.946 -9.349 0.231 1.00 92.19 93 ASP A CA 1
ATOM 733 C C . ASP A 1 93 ? 5.399 -9.233 -1.197 1.00 92.19 93 ASP A C 1
ATOM 735 O O . ASP A 1 93 ? 6.077 -9.648 -2.133 1.00 92.19 93 ASP A O 1
ATOM 739 N N . ALA A 1 94 ? 4.262 -8.554 -1.385 1.00 91.44 94 ALA A N 1
ATOM 740 C CA . ALA A 1 94 ? 3.725 -8.261 -2.712 1.00 91.44 94 ALA A CA 1
ATOM 741 C C . ALA A 1 94 ? 4.671 -7.389 -3.560 1.00 91.44 94 ALA A C 1
ATOM 743 O O . ALA A 1 94 ? 4.811 -7.630 -4.754 1.00 91.44 94 ALA A O 1
ATOM 744 N N . ILE A 1 95 ? 5.344 -6.396 -2.964 1.00 92.06 95 ILE A N 1
ATOM 745 C CA . ILE A 1 95 ? 6.353 -5.580 -3.661 1.00 92.06 95 ILE A CA 1
ATOM 746 C C . ILE A 1 95 ? 7.573 -6.426 -4.046 1.00 92.06 95 ILE A C 1
ATOM 748 O O . ILE A 1 95 ? 8.042 -6.348 -5.180 1.00 92.06 95 ILE A O 1
ATOM 752 N N . LEU A 1 96 ? 8.092 -7.231 -3.116 1.00 92.06 96 LEU A N 1
ATOM 753 C CA . LEU A 1 96 ? 9.253 -8.086 -3.370 1.00 92.06 96 LEU A CA 1
ATOM 754 C C . LEU A 1 96 ? 8.973 -9.094 -4.493 1.00 92.06 96 LEU A C 1
ATOM 756 O O . LEU A 1 96 ? 9.815 -9.275 -5.367 1.00 92.06 96 LEU A O 1
ATOM 760 N N . GLU A 1 97 ? 7.789 -9.712 -4.481 1.00 91.69 97 GLU A N 1
ATOM 761 C CA . GLU A 1 97 ? 7.359 -10.669 -5.502 1.00 91.69 97 GLU A CA 1
ATOM 762 C C . GLU A 1 97 ? 7.128 -9.993 -6.857 1.00 91.69 97 GLU A C 1
ATOM 764 O O . GLU A 1 97 ? 7.635 -10.468 -7.869 1.00 91.69 97 GLU A O 1
ATOM 769 N N . HIS A 1 98 ? 6.405 -8.869 -6.888 1.00 91.31 98 HIS A N 1
ATOM 770 C CA . HIS A 1 98 ? 6.023 -8.218 -8.141 1.00 91.31 98 HIS A CA 1
ATOM 771 C C . HIS A 1 98 ? 7.213 -7.619 -8.901 1.00 91.31 98 HIS A C 1
ATOM 773 O O . HIS A 1 98 ? 7.248 -7.665 -10.128 1.00 91.31 98 HIS A O 1
ATOM 779 N N . PHE A 1 99 ? 8.187 -7.060 -8.180 1.00 90.12 99 PHE A N 1
ATOM 780 C CA . PHE A 1 99 ? 9.342 -6.385 -8.778 1.00 90.12 99 PHE A CA 1
ATOM 781 C C . PHE A 1 99 ? 10.623 -7.229 -8.765 1.00 90.12 99 PHE A C 1
ATOM 783 O O . PHE A 1 99 ? 11.687 -6.703 -9.091 1.00 90.12 99 PHE A O 1
ATOM 790 N N . GLU A 1 100 ? 10.535 -8.506 -8.371 1.00 88.25 100 GLU A N 1
ATOM 791 C CA . GLU A 1 100 ? 11.677 -9.424 -8.223 1.00 88.25 100 GLU A CA 1
ATOM 792 C C . GLU A 1 100 ? 12.835 -8.809 -7.410 1.00 88.25 100 GLU A C 1
ATOM 794 O O . GLU A 1 100 ? 14.018 -8.986 -7.708 1.00 88.25 100 GLU A O 1
ATOM 799 N N . LEU A 1 101 ? 12.493 -8.041 -6.371 1.00 86.75 101 LEU A N 1
ATOM 800 C CA . LEU A 1 101 ? 13.472 -7.371 -5.522 1.00 86.75 101 LEU A CA 1
ATOM 801 C C . LEU A 1 101 ? 14.004 -8.333 -4.466 1.00 86.75 101 LEU A C 1
ATOM 803 O O . LEU A 1 101 ? 13.255 -9.076 -3.829 1.00 86.75 101 LEU A O 1
ATOM 807 N N . ASP A 1 102 ? 15.303 -8.251 -4.196 1.00 86.94 102 ASP A N 1
ATOM 808 C CA . ASP A 1 102 ? 15.855 -8.869 -3.000 1.00 86.94 102 ASP A CA 1
ATOM 809 C C . ASP A 1 102 ? 15.617 -7.997 -1.751 1.00 86.94 102 ASP A C 1
ATOM 811 O O . ASP A 1 102 ? 15.265 -6.813 -1.798 1.00 86.94 102 ASP A O 1
ATOM 815 N N . ARG A 1 103 ? 15.839 -8.600 -0.582 1.00 85.50 103 ARG A N 1
ATOM 816 C CA . ARG A 1 103 ? 15.653 -7.926 0.710 1.00 85.50 103 ARG A CA 1
ATOM 817 C C . ARG A 1 103 ? 16.655 -6.798 0.968 1.00 85.50 103 ARG A C 1
ATOM 819 O O . ARG A 1 103 ? 16.401 -5.989 1.853 1.00 85.50 103 ARG A O 1
ATOM 826 N N . LEU A 1 104 ? 17.788 -6.770 0.266 1.00 86.56 104 LEU A N 1
ATOM 827 C CA . LEU A 1 104 ? 18.841 -5.765 0.450 1.00 86.56 104 LEU A CA 1
ATOM 828 C C . LEU A 1 104 ? 18.528 -4.485 -0.334 1.00 86.56 104 LEU A C 1
ATOM 830 O O . LEU A 1 104 ? 18.826 -3.381 0.124 1.00 86.56 104 LEU A O 1
ATOM 834 N N . ASN A 1 105 ? 17.895 -4.651 -1.491 1.00 84.88 105 ASN A N 1
ATOM 835 C CA . ASN A 1 105 ? 17.441 -3.598 -2.384 1.00 84.88 105 ASN A CA 1
ATOM 836 C C . ASN A 1 105 ? 16.069 -3.044 -1.974 1.00 84.88 105 ASN A C 1
ATOM 838 O O . ASN A 1 105 ? 15.706 -1.936 -2.367 1.00 84.88 105 ASN A O 1
ATOM 842 N N . PHE A 1 106 ? 15.324 -3.758 -1.127 1.00 89.31 106 PHE A N 1
ATOM 843 C CA . PHE A 1 106 ? 14.130 -3.226 -0.476 1.00 89.31 106 PHE A CA 1
ATOM 844 C C . PHE A 1 106 ? 14.497 -2.203 0.611 1.00 89.31 106 PHE A C 1
ATOM 846 O O . PHE A 1 106 ? 14.674 -2.539 1.783 1.00 89.31 106 PHE A O 1
ATOM 853 N N . GLN A 1 107 ? 14.597 -0.934 0.214 1.00 90.00 107 GLN A N 1
ATOM 854 C CA . GLN A 1 107 ? 14.958 0.179 1.097 1.00 90.00 107 GLN A CA 1
ATOM 855 C C . GLN A 1 107 ? 13.848 1.237 1.140 1.00 90.00 107 GLN A C 1
ATOM 857 O O . GLN A 1 107 ? 13.974 2.300 0.526 1.00 90.00 107 GLN A O 1
ATOM 862 N N . PRO A 1 108 ? 12.728 0.963 1.837 1.00 92.06 108 PRO A N 1
ATOM 863 C CA . PRO A 1 108 ? 11.685 1.956 2.005 1.00 92.06 108 PRO A CA 1
ATOM 864 C C . PRO A 1 108 ? 12.155 3.087 2.921 1.00 92.06 108 PRO A C 1
ATOM 866 O O . PRO A 1 108 ? 12.851 2.855 3.911 1.00 92.06 108 PRO A O 1
ATOM 869 N N . TYR A 1 109 ? 11.701 4.305 2.643 1.00 90.38 109 TYR A N 1
ATOM 870 C CA . TYR A 1 109 ? 11.853 5.437 3.554 1.00 90.38 109 TYR A CA 1
ATOM 871 C C . TYR A 1 109 ? 10.500 5.842 4.141 1.00 90.38 109 TYR A C 1
ATOM 873 O O . TYR A 1 109 ? 9.446 5.616 3.540 1.00 90.38 109 TYR A O 1
ATOM 881 N N . CYS A 1 110 ? 10.531 6.432 5.335 1.00 91.69 110 CYS A N 1
ATOM 882 C CA . CYS A 1 110 ? 9.333 6.867 6.043 1.00 91.69 110 CYS A CA 1
ATOM 883 C C . CYS A 1 110 ? 9.168 8.386 5.963 1.00 91.69 110 CYS A C 1
ATOM 885 O O . CYS A 1 110 ? 10.095 9.137 6.257 1.00 91.69 110 CYS A O 1
ATOM 887 N N . GLU A 1 111 ? 7.957 8.833 5.646 1.00 90.94 111 GLU A N 1
ATOM 888 C CA . GLU A 1 111 ? 7.529 10.222 5.777 1.00 90.94 111 GLU A CA 1
ATOM 889 C C . GLU A 1 111 ? 6.443 10.323 6.853 1.00 90.94 111 GLU A C 1
ATOM 891 O O . GLU A 1 111 ? 5.381 9.712 6.719 1.00 90.94 111 GLU A O 1
ATOM 896 N N . ASP A 1 112 ? 6.671 11.125 7.897 1.00 91.31 112 ASP A N 1
ATOM 897 C CA . ASP A 1 112 ? 5.607 11.564 8.809 1.00 91.31 112 ASP A CA 1
ATOM 898 C C . ASP A 1 112 ? 5.223 13.002 8.466 1.00 91.31 112 ASP A C 1
ATOM 900 O O . ASP A 1 112 ? 6.013 13.940 8.585 1.00 91.31 112 ASP A O 1
ATOM 904 N N . LYS A 1 113 ? 3.982 13.168 8.022 1.00 87.06 113 LYS A N 1
ATOM 905 C CA . LYS A 1 113 ? 3.367 14.457 7.735 1.00 87.06 113 LYS A CA 1
ATOM 906 C C . LYS A 1 113 ? 2.168 14.620 8.651 1.00 87.06 113 LYS A C 1
ATOM 908 O O . LYS A 1 113 ? 1.040 14.498 8.190 1.00 87.06 113 LYS A O 1
ATOM 913 N N . GLY A 1 114 ? 2.403 14.888 9.938 1.00 85.25 114 GLY A N 1
ATOM 914 C CA . GLY A 1 114 ? 1.427 15.345 10.943 1.00 85.25 114 GLY A CA 1
ATOM 915 C C . GLY A 1 114 ? 0.180 14.462 11.112 1.00 85.25 114 GLY A C 1
ATOM 916 O O . GLY A 1 114 ? 0.017 13.792 12.130 1.00 85.25 114 GLY A O 1
ATOM 917 N N . GLY A 1 115 ? -0.710 14.458 10.117 1.00 88.50 115 GLY A N 1
ATOM 918 C CA . GLY A 1 115 ? -1.896 13.611 10.007 1.00 88.50 115 GLY A CA 1
ATOM 919 C C . GLY A 1 115 ? -1.716 12.288 9.248 1.00 88.50 115 GLY A C 1
ATOM 920 O O . GLY A 1 115 ? -2.635 11.469 9.288 1.00 88.50 115 GLY A O 1
ATOM 921 N N . CYS A 1 116 ? -0.582 12.042 8.587 1.00 89.50 116 CYS A N 1
ATOM 922 C CA . CYS A 1 116 ? -0.311 10.765 7.923 1.00 89.50 116 CYS A CA 1
ATOM 923 C C . CYS A 1 116 ? 1.132 10.290 8.104 1.00 89.50 116 CYS A C 1
ATOM 925 O O . CYS A 1 116 ? 2.054 11.094 8.186 1.00 89.50 116 CYS A O 1
ATOM 927 N N . VAL A 1 117 ? 1.307 8.970 8.143 1.00 90.75 117 VAL A N 1
ATOM 928 C CA . VAL A 1 117 ? 2.617 8.310 8.075 1.00 90.75 117 VAL A CA 1
ATOM 929 C C . VAL A 1 117 ? 2.628 7.455 6.822 1.00 90.75 117 VAL A C 1
ATOM 931 O O . VAL A 1 117 ? 1.659 6.740 6.574 1.00 90.75 117 VAL A O 1
ATOM 934 N N . SER A 1 118 ? 3.686 7.541 6.025 1.00 92.56 118 SER A N 1
ATOM 935 C CA . SER A 1 118 ? 3.825 6.767 4.791 1.00 92.56 118 SER A CA 1
ATOM 936 C C . SER A 1 118 ? 5.179 6.077 4.754 1.00 92.56 118 SER A C 1
ATOM 938 O O . SER A 1 118 ? 6.185 6.711 5.058 1.00 92.56 118 SER A O 1
ATOM 940 N N . SER A 1 119 ? 5.208 4.810 4.354 1.00 94.00 119 SER A N 1
ATOM 941 C CA . SER A 1 119 ? 6.431 4.117 3.950 1.00 94.00 119 SER A CA 1
ATOM 942 C C . SER A 1 119 ? 6.409 3.954 2.437 1.00 94.00 119 SER A C 1
ATOM 944 O O . SER A 1 119 ? 5.415 3.484 1.882 1.00 94.00 119 SER A O 1
ATOM 946 N N . ILE A 1 120 ? 7.478 4.387 1.775 1.00 92.69 120 ILE A N 1
ATOM 947 C CA . ILE A 1 120 ? 7.556 4.513 0.317 1.00 92.69 120 ILE A CA 1
ATOM 948 C C . ILE A 1 120 ? 8.774 3.734 -0.169 1.00 92.69 120 ILE A C 1
ATOM 950 O O . ILE A 1 120 ? 9.869 3.935 0.352 1.00 92.69 120 ILE A O 1
ATOM 954 N N . VAL A 1 121 ? 8.588 2.868 -1.166 1.00 92.50 121 VAL A N 1
ATOM 955 C CA . VAL A 1 121 ? 9.678 2.136 -1.829 1.00 92.50 121 VAL A CA 1
ATOM 956 C C . VAL A 1 121 ? 10.073 2.907 -3.090 1.00 92.50 121 VAL A C 1
ATOM 958 O O . VAL A 1 121 ? 9.265 2.975 -4.021 1.00 92.50 121 VAL A O 1
ATOM 961 N N . PRO A 1 122 ? 11.267 3.520 -3.145 1.00 89.50 122 PRO A N 1
ATOM 962 C CA . PRO A 1 122 ? 11.696 4.271 -4.320 1.00 89.50 122 PRO A CA 1
ATOM 963 C C . PRO A 1 122 ? 11.960 3.339 -5.508 1.00 89.50 122 PRO A C 1
ATOM 965 O O . PRO A 1 122 ? 12.374 2.196 -5.321 1.00 89.50 122 PRO A O 1
ATOM 968 N N . ASP A 1 123 ? 11.759 3.838 -6.729 1.00 86.56 123 ASP A N 1
ATOM 969 C CA . ASP A 1 123 ? 12.215 3.142 -7.935 1.00 86.56 123 ASP A CA 1
ATOM 970 C C . ASP A 1 123 ? 13.729 3.366 -8.129 1.00 86.56 123 ASP A C 1
ATOM 972 O O . ASP A 1 123 ? 14.158 4.508 -8.337 1.00 86.56 123 ASP A O 1
ATOM 976 N N . PRO A 1 124 ? 14.566 2.309 -8.075 1.00 77.19 124 PRO A N 1
ATOM 977 C CA . PRO A 1 124 ? 16.009 2.445 -8.252 1.00 77.19 124 PRO A CA 1
ATOM 978 C C . PRO A 1 124 ? 16.397 2.886 -9.670 1.00 77.19 124 PRO A C 1
ATOM 980 O O . PRO A 1 124 ? 17.458 3.485 -9.848 1.00 77.19 124 PRO A O 1
ATOM 983 N N . LYS A 1 125 ? 15.556 2.627 -10.681 1.00 76.69 125 LYS A N 1
ATOM 984 C CA . LYS A 1 125 ? 15.821 3.003 -12.079 1.00 76.69 125 LYS A CA 1
ATOM 985 C C . LYS A 1 125 ? 15.575 4.489 -12.333 1.00 76.69 125 LYS A C 1
ATOM 987 O O . LYS A 1 125 ? 16.145 5.055 -13.261 1.00 76.69 125 LYS A O 1
ATOM 992 N N . GLU A 1 126 ? 14.773 5.134 -11.489 1.00 72.88 126 GLU A N 1
ATOM 993 C CA . GLU A 1 126 ? 14.334 6.518 -11.669 1.00 72.88 126 GLU A CA 1
ATOM 994 C C . GLU A 1 126 ? 14.553 7.382 -10.418 1.00 72.88 126 GLU A C 1
ATOM 996 O O . GLU A 1 126 ? 13.782 8.293 -10.130 1.00 72.88 126 GLU A O 1
ATOM 1001 N N . LEU A 1 127 ? 15.670 7.179 -9.709 1.00 64.88 127 LEU A N 1
ATOM 1002 C CA . LEU A 1 127 ? 16.047 7.946 -8.505 1.00 64.88 127 LEU A CA 1
ATOM 1003 C C . LEU A 1 127 ? 15.979 9.481 -8.673 1.00 64.88 127 LEU A C 1
ATOM 1005 O O . LEU A 1 127 ? 15.840 10.215 -7.695 1.00 64.88 127 LEU A O 1
ATOM 1009 N N . HIS A 1 128 ? 16.094 9.981 -9.908 1.00 63.31 128 HIS A N 1
ATOM 1010 C CA . HIS A 1 128 ? 16.099 11.414 -10.232 1.00 63.31 128 HIS A CA 1
ATOM 1011 C C . HIS A 1 128 ? 14.683 11.975 -10.431 1.00 63.31 128 HIS A C 1
ATOM 1013 O O . HIS A 1 128 ? 14.467 13.184 -10.316 1.00 63.31 128 HIS A O 1
ATOM 1019 N N . GLN A 1 129 ? 13.698 11.110 -10.675 1.00 60.88 129 GLN A N 1
ATOM 1020 C CA . GLN A 1 129 ? 12.293 11.473 -10.734 1.00 60.88 129 GLN A CA 1
ATOM 1021 C C . GLN A 1 129 ? 11.652 11.137 -9.387 1.00 60.88 129 GLN A C 1
ATOM 1023 O O . GLN A 1 129 ? 11.105 10.059 -9.185 1.00 60.88 129 GLN A O 1
ATOM 1028 N N . ARG A 1 130 ? 11.643 12.109 -8.462 1.00 56.91 130 ARG A N 1
ATOM 1029 C CA . ARG A 1 130 ? 10.987 12.034 -7.130 1.00 56.91 130 ARG A CA 1
ATOM 1030 C C . ARG A 1 130 ? 9.485 11.673 -7.147 1.00 56.91 130 ARG A C 1
ATOM 1032 O O . ARG A 1 130 ? 8.821 11.772 -6.120 1.00 56.91 130 ARG A O 1
ATOM 1039 N N . ARG A 1 131 ? 8.917 11.351 -8.308 1.00 62.00 131 ARG A N 1
ATOM 1040 C CA . ARG A 1 131 ? 7.501 11.054 -8.513 1.00 62.00 131 ARG A CA 1
ATOM 1041 C C . ARG A 1 131 ? 7.213 9.571 -8.724 1.00 62.00 131 ARG A C 1
ATOM 1043 O O . ARG A 1 131 ? 6.044 9.214 -8.633 1.00 62.00 131 ARG A O 1
ATOM 1050 N N . ARG A 1 132 ? 8.221 8.724 -8.976 1.00 77.50 132 ARG A N 1
ATOM 1051 C CA . ARG A 1 132 ? 7.998 7.298 -9.240 1.00 77.50 132 ARG A CA 1
ATOM 1052 C C . ARG A 1 132 ? 8.487 6.436 -8.076 1.00 77.50 132 ARG A C 1
ATOM 1054 O O . ARG A 1 132 ? 9.661 6.445 -7.716 1.00 77.50 132 ARG A O 1
ATOM 1061 N N . ALA A 1 133 ? 7.546 5.734 -7.456 1.00 87.50 133 ALA A N 1
ATOM 1062 C CA . ALA A 1 133 ? 7.784 4.758 -6.400 1.00 87.50 133 ALA A CA 1
ATOM 1063 C C . ALA A 1 133 ? 7.295 3.393 -6.887 1.00 87.50 133 ALA A C 1
ATOM 1065 O O . ALA A 1 133 ? 6.296 3.322 -7.603 1.00 87.50 133 ALA A O 1
ATOM 1066 N N . LEU A 1 134 ? 7.962 2.320 -6.471 1.00 91.31 134 LEU A N 1
ATOM 1067 C CA . LEU A 1 134 ? 7.500 0.953 -6.735 1.00 91.31 134 LEU A CA 1
ATOM 1068 C C . LEU A 1 134 ? 6.223 0.645 -5.948 1.00 91.31 134 LEU A C 1
ATOM 1070 O O . LEU A 1 134 ? 5.364 -0.109 -6.390 1.00 91.31 134 LEU A O 1
ATOM 1074 N N . GLY A 1 135 ? 6.061 1.287 -4.793 1.00 92.12 135 GLY A N 1
ATOM 1075 C CA . GLY A 1 135 ? 4.814 1.261 -4.049 1.00 92.12 135 GLY A CA 1
ATOM 1076 C C . GLY A 1 135 ? 4.881 2.052 -2.756 1.00 92.12 135 GLY A C 1
ATOM 1077 O O . GLY A 1 135 ? 5.936 2.561 -2.359 1.00 92.12 135 GLY A O 1
ATOM 1078 N N . TYR A 1 136 ? 3.738 2.148 -2.084 1.00 92.81 136 TYR A N 1
ATOM 1079 C CA . TYR A 1 136 ? 3.638 2.781 -0.776 1.00 92.81 136 TYR A CA 1
ATOM 1080 C C . TYR A 1 136 ? 2.563 2.141 0.101 1.00 92.81 136 TYR A C 1
ATOM 1082 O O . TYR A 1 136 ? 1.552 1.626 -0.377 1.00 92.81 136 TYR A O 1
ATOM 1090 N N . ILE A 1 137 ? 2.761 2.271 1.409 1.00 93.50 137 ILE A N 1
ATOM 1091 C CA . ILE A 1 137 ? 1.739 2.061 2.432 1.00 93.50 137 ILE A CA 1
ATOM 1092 C C . ILE A 1 137 ? 1.592 3.349 3.238 1.00 93.50 137 ILE A C 1
ATOM 1094 O O . ILE A 1 137 ? 2.564 3.890 3.763 1.00 93.50 137 ILE A O 1
ATOM 1098 N N . LYS A 1 138 ? 0.366 3.864 3.323 1.00 92.12 138 LYS A N 1
ATOM 1099 C CA . LYS A 1 138 ? 0.036 5.124 3.993 1.00 92.12 138 LYS A CA 1
ATOM 1100 C C . LYS A 1 138 ? -1.025 4.894 5.054 1.00 92.12 138 LYS A C 1
ATOM 1102 O O . LYS A 1 138 ? -2.084 4.348 4.761 1.00 92.12 138 LYS A O 1
ATOM 1107 N N . TYR A 1 139 ? -0.769 5.387 6.259 1.00 90.56 139 TYR A N 1
ATOM 1108 C CA . TYR A 1 139 ? -1.726 5.436 7.355 1.00 90.56 139 TYR A CA 1
ATOM 1109 C C . TYR A 1 139 ? -2.209 6.868 7.598 1.00 90.56 139 TYR A C 1
ATOM 1111 O O . TYR A 1 139 ? -1.414 7.772 7.866 1.00 90.56 139 TYR A O 1
ATOM 1119 N N . GLU A 1 140 ? -3.521 7.081 7.534 1.00 90.31 140 GLU A N 1
ATOM 1120 C CA . GLU A 1 140 ? -4.173 8.353 7.844 1.00 90.31 140 GLU A CA 1
ATOM 1121 C C . GLU A 1 140 ? -4.732 8.336 9.268 1.00 90.31 140 GLU A C 1
ATOM 1123 O O . GLU A 1 140 ? -5.769 7.726 9.542 1.00 90.31 140 GLU A O 1
ATOM 1128 N N . LYS A 1 141 ? -4.066 9.064 10.176 1.00 88.12 141 LYS A N 1
ATOM 1129 C CA . LYS A 1 141 ? -4.323 9.024 11.626 1.00 88.12 141 LYS A CA 1
ATOM 1130 C C . LYS A 1 141 ? -5.766 9.406 11.976 1.00 88.12 141 LYS A C 1
ATOM 1132 O O . LYS A 1 141 ? -6.371 8.780 12.836 1.00 88.12 141 LYS A O 1
ATOM 1137 N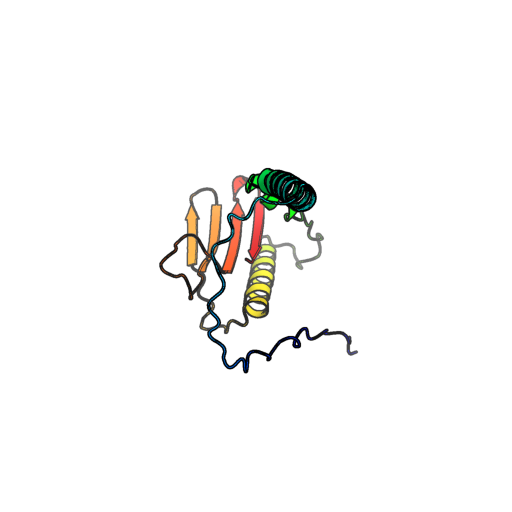 N . LYS A 1 142 ? -6.327 10.417 11.297 1.00 88.06 142 LYS A N 1
ATOM 1138 C CA . LYS A 1 142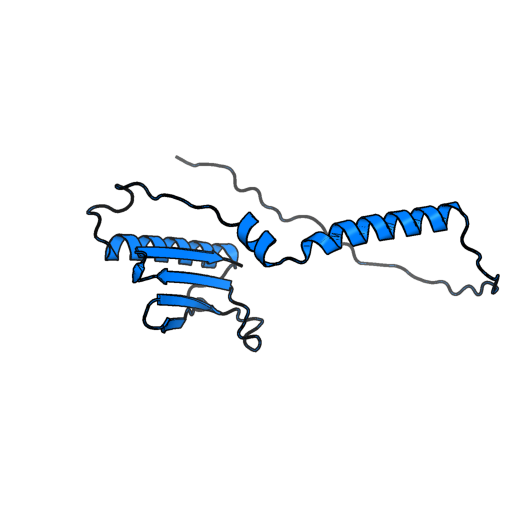 ? -7.688 10.923 11.566 1.00 88.06 142 LYS A CA 1
ATOM 1139 C C . LYS A 1 1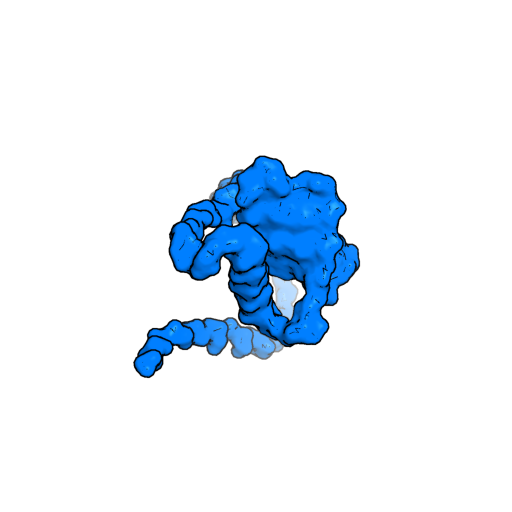42 ? -8.789 9.940 11.167 1.00 88.06 142 LYS A C 1
ATOM 1141 O O . LYS A 1 142 ? -9.818 9.892 11.826 1.00 88.06 142 LYS A O 1
ATOM 1146 N N . ALA A 1 143 ? -8.586 9.204 10.076 1.00 86.38 143 ALA A N 1
ATOM 1147 C CA . ALA A 1 143 ? -9.592 8.305 9.518 1.00 86.38 143 ALA A CA 1
ATOM 1148 C C . ALA A 1 143 ? -9.401 6.846 9.960 1.00 86.38 143 ALA A C 1
ATOM 1150 O O . ALA A 1 143 ? -10.265 6.021 9.679 1.00 86.38 143 ALA A O 1
ATOM 1151 N N . GLY A 1 144 ? -8.264 6.511 10.585 1.00 82.50 144 GLY A N 1
ATOM 1152 C CA . GLY A 1 144 ? -7.891 5.122 10.863 1.00 82.50 144 GLY A CA 1
ATOM 1153 C C . GLY A 1 144 ? -7.751 4.291 9.584 1.00 82.50 144 GLY A C 1
ATOM 1154 O O . GLY A 1 144 ? -8.013 3.092 9.591 1.00 82.50 144 GLY A O 1
ATOM 1155 N N . ARG A 1 145 ? -7.403 4.936 8.463 1.00 85.31 145 ARG A N 1
ATOM 1156 C CA . ARG A 1 145 ? -7.396 4.328 7.130 1.00 85.31 145 ARG A CA 1
ATOM 1157 C C . ARG A 1 145 ? -5.981 3.961 6.719 1.00 85.31 145 ARG A C 1
ATOM 1159 O O . ARG A 1 145 ? -5.065 4.764 6.880 1.00 85.31 145 ARG A O 1
ATOM 1166 N N . VAL A 1 146 ? -5.840 2.778 6.134 1.00 87.00 146 VAL A N 1
ATOM 1167 C CA . VAL A 1 146 ? -4.624 2.347 5.447 1.00 87.00 146 VAL A CA 1
ATOM 1168 C C . VAL A 1 146 ? -4.896 2.327 3.945 1.00 87.00 146 VAL A C 1
ATOM 1170 O O . VAL A 1 146 ? -5.897 1.761 3.510 1.00 87.00 146 VAL A O 1
ATOM 1173 N N . THR A 1 147 ? -4.008 2.943 3.172 1.00 89.00 147 THR A N 1
ATOM 1174 C CA . THR A 1 147 ? -3.977 2.866 1.708 1.00 89.00 147 THR A CA 1
ATOM 1175 C C . THR A 1 147 ? -2.683 2.184 1.299 1.00 89.00 147 THR A C 1
ATOM 1177 O O . THR A 1 147 ? -1.615 2.558 1.785 1.00 89.00 147 THR A O 1
ATOM 1180 N N . LEU A 1 148 ? -2.781 1.190 0.422 1.00 90.50 148 LEU A N 1
ATOM 1181 C CA . LEU A 1 148 ? -1.654 0.419 -0.095 1.00 90.50 148 LEU A CA 1
ATOM 1182 C C . LEU A 1 148 ? -1.689 0.516 -1.617 1.00 90.50 148 LEU A C 1
ATOM 1184 O O . LEU A 1 148 ? -2.770 0.422 -2.199 1.00 90.50 148 LEU A O 1
ATOM 1188 N N . ALA A 1 149 ? -0.536 0.707 -2.243 1.00 88.50 149 ALA A N 1
ATOM 1189 C CA . ALA A 1 149 ? -0.424 0.726 -3.693 1.00 88.50 149 ALA A CA 1
ATOM 1190 C C . ALA A 1 149 ? 0.908 0.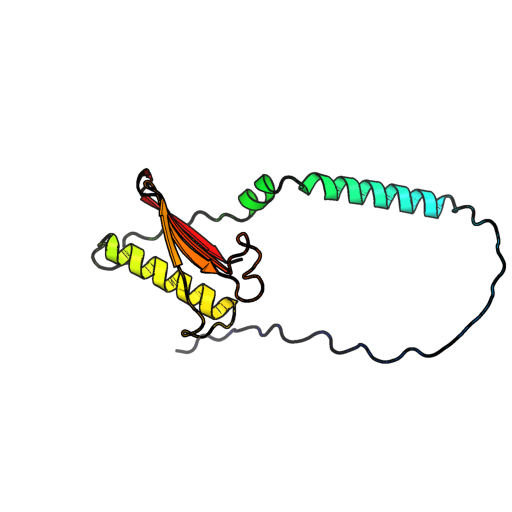131 -4.141 1.00 88.50 149 ALA A C 1
ATOM 1192 O O . ALA A 1 149 ? 1.941 0.344 -3.497 1.00 88.50 149 ALA A O 1
ATOM 1193 N N . ASN A 1 150 ? 0.845 -0.551 -5.280 1.00 88.12 150 ASN A N 1
ATOM 1194 C CA . ASN A 1 150 ? 1.971 -1.067 -6.043 1.00 88.12 150 ASN A CA 1
ATOM 1195 C C . ASN A 1 150 ? 1.817 -0.505 -7.468 1.00 88.12 150 ASN A C 1
ATOM 1197 O O . ASN A 1 150 ? 0.681 -0.404 -7.943 1.00 88.12 150 ASN A O 1
ATOM 1201 N N . SER A 1 151 ? 2.921 -0.080 -8.082 1.00 81.44 151 SER A N 1
ATOM 1202 C CA . SER A 1 151 ? 2.942 0.551 -9.414 1.00 81.44 151 SER A CA 1
ATOM 1203 C C . SER A 1 151 ? 3.050 -0.443 -10.564 1.00 81.44 151 SER A C 1
ATOM 1205 O O . SER A 1 151 ? 3.507 -1.575 -10.314 1.00 81.44 151 SER A O 1
#